Protein AF-A0A7W6JT29-F1 (afdb_monomer_lite)

Sequence (131 aa):
MTLADYLASLPRRTAQAEVLRQSEALGAAPRHARDTGDGGKVIEYYGFDALATKVFLEKGVVSGIRYSSGFPDAVRGVRIGMHGREVVAVLGRAQRPWPMPHPNIILLYDKPEFLRIDVDRDSERVIDIYR

Secondary structure (DSSP, 8-state):
--HHHHHHHS-TTTHHHHHHHHHHHHT----EEEE-SSSEEEEEEE-SSSEEEEEEEETTEEEEEEE-TT--S-BTTB-TT-BHHHHHHHH-S-SB--SS--SSEEEEE-SSS-EEEEE-TTT-BEEEEE-

Structure (mmCIF, N/CA/C/O backbone):
data_AF-A0A7W6JT29-F1
#
_entry.id   AF-A0A7W6JT29-F1
#
loop_
_atom_site.group_PDB
_atom_site.id
_atom_site.type_symbol
_atom_site.label_atom_id
_atom_site.label_alt_id
_atom_site.label_comp_id
_atom_site.label_asym_id
_atom_site.label_entity_id
_atom_site.label_seq_id
_atom_site.pdbx_PDB_ins_code
_atom_site.Cartn_x
_atom_site.Cartn_y
_atom_site.Cartn_z
_atom_site.occupancy
_atom_site.B_iso_or_equiv
_atom_site.auth_seq_id
_atom_site.auth_comp_id
_atom_site.auth_asym_id
_atom_site.auth_atom_id
_atom_site.pdbx_PDB_model_num
ATOM 1 N N . MET A 1 1 ? -4.259 4.167 28.690 1.00 61.06 1 MET A N 1
ATOM 2 C CA . MET A 1 1 ? -5.217 3.559 27.745 1.00 61.06 1 MET A CA 1
ATOM 3 C C . MET A 1 1 ? -4.498 2.426 27.041 1.00 61.06 1 MET A C 1
ATOM 5 O O . MET A 1 1 ? -3.432 2.677 26.490 1.00 61.06 1 MET A O 1
ATOM 9 N N . THR A 1 2 ? -4.999 1.197 27.139 1.00 67.12 2 THR A N 1
ATOM 10 C CA . THR A 1 2 ? -4.402 0.045 26.447 1.00 67.12 2 THR A CA 1
ATOM 11 C C . THR A 1 2 ? -4.789 0.044 24.964 1.00 67.12 2 THR A C 1
ATOM 13 O O . THR A 1 2 ? -5.704 0.759 24.551 1.00 67.12 2 THR A O 1
ATOM 16 N N . LEU A 1 3 ? -4.110 -0.765 24.146 1.00 64.69 3 LEU A N 1
ATOM 17 C CA . LEU A 1 3 ? -4.493 -0.971 22.746 1.00 64.69 3 LEU A CA 1
ATOM 18 C C . LEU A 1 3 ? -5.932 -1.499 22.627 1.00 64.69 3 LEU A C 1
ATOM 20 O O . LEU A 1 3 ? -6.678 -1.040 21.769 1.00 64.69 3 LEU A O 1
ATOM 24 N N . ALA A 1 4 ? -6.338 -2.409 23.516 1.00 66.38 4 ALA A N 1
ATOM 25 C CA . ALA A 1 4 ? -7.698 -2.940 23.550 1.00 66.38 4 ALA A CA 1
ATOM 26 C C . ALA A 1 4 ? -8.732 -1.845 23.862 1.00 66.38 4 ALA A C 1
ATOM 28 O O . ALA A 1 4 ? -9.728 -1.729 23.147 1.00 66.38 4 ALA A O 1
ATOM 29 N N . ASP A 1 5 ? -8.458 -0.993 24.857 1.00 68.44 5 ASP A N 1
ATOM 30 C CA . ASP A 1 5 ? -9.331 0.141 25.200 1.00 68.44 5 ASP A CA 1
ATOM 31 C C . ASP A 1 5 ? -9.460 1.119 24.026 1.00 68.44 5 ASP A C 1
ATOM 33 O O . ASP A 1 5 ? -10.545 1.618 23.725 1.00 68.44 5 ASP A O 1
ATOM 37 N N . TYR A 1 6 ? -8.350 1.373 23.328 1.00 68.94 6 TYR A N 1
ATOM 38 C CA . TYR A 1 6 ? -8.342 2.248 22.164 1.00 68.94 6 TYR A CA 1
ATOM 39 C C . TYR A 1 6 ? -9.167 1.673 21.013 1.00 68.94 6 TYR A C 1
ATOM 41 O O . TYR A 1 6 ? -10.039 2.361 20.482 1.00 68.94 6 TYR A O 1
ATOM 49 N N . LEU A 1 7 ? -8.943 0.408 20.653 1.00 69.00 7 LEU A N 1
ATOM 50 C CA . LEU A 1 7 ? -9.724 -0.257 19.613 1.00 69.00 7 LEU A CA 1
ATOM 51 C C . LEU A 1 7 ? -11.213 -0.247 19.953 1.00 69.00 7 LEU A C 1
ATOM 53 O O . LEU A 1 7 ? -12.022 0.063 19.083 1.00 69.00 7 LEU A O 1
ATOM 57 N N . ALA A 1 8 ? -11.578 -0.490 21.214 1.00 71.44 8 ALA A N 1
ATOM 58 C CA . ALA A 1 8 ? -12.961 -0.439 21.683 1.00 71.44 8 ALA A CA 1
ATOM 59 C C . ALA A 1 8 ? -13.595 0.962 21.559 1.00 71.44 8 ALA A C 1
ATOM 61 O O . ALA A 1 8 ? -14.807 1.058 21.362 1.00 71.44 8 ALA A O 1
ATOM 62 N N . SER A 1 9 ? -12.786 2.027 21.624 1.00 71.19 9 SER A N 1
ATOM 63 C CA . SER A 1 9 ? -13.224 3.421 21.448 1.00 71.19 9 SER A CA 1
ATOM 64 C C . SER A 1 9 ? -13.396 3.856 19.988 1.00 71.19 9 SER A C 1
ATOM 66 O O . SER A 1 9 ? -14.023 4.885 19.727 1.00 71.19 9 SER A O 1
ATOM 68 N N . LEU A 1 10 ? -12.855 3.098 19.025 1.00 69.88 10 LEU A N 1
ATOM 69 C CA . LEU A 1 10 ? -12.983 3.433 17.610 1.00 69.88 10 LEU A CA 1
ATOM 70 C C . LEU A 1 10 ? -14.442 3.297 17.138 1.00 69.88 10 LEU A C 1
ATOM 72 O O . LEU A 1 10 ? -15.146 2.372 17.555 1.00 69.88 10 LEU A O 1
ATOM 76 N N . PRO A 1 11 ? -14.907 4.157 16.212 1.00 69.19 11 PRO A N 1
ATOM 77 C CA . PRO A 1 11 ? -16.222 4.010 15.602 1.00 69.19 11 PRO A CA 1
ATOM 78 C C . PRO A 1 11 ? -16.398 2.611 14.990 1.00 69.19 11 PRO A C 1
ATOM 80 O O . PRO A 1 11 ? -15.668 2.210 14.079 1.00 69.19 11 PRO A O 1
ATOM 83 N N . ARG A 1 12 ? -17.407 1.871 15.473 1.00 60.19 12 ARG A N 1
ATOM 84 C CA . ARG A 1 12 ? -17.640 0.454 15.128 1.00 60.19 12 ARG A CA 1
ATOM 85 C C . ARG A 1 12 ? -17.822 0.180 13.630 1.00 60.19 12 ARG A C 1
ATOM 87 O O . ARG A 1 12 ? -17.588 -0.937 13.188 1.00 60.19 12 ARG A O 1
ATOM 94 N N . ARG A 1 13 ? -18.275 1.165 12.844 1.00 58.09 13 ARG A N 1
ATOM 95 C CA . ARG A 1 13 ? -18.735 0.936 11.460 1.00 58.09 13 ARG A CA 1
ATOM 96 C C . ARG A 1 13 ? -17.635 0.905 10.395 1.00 58.09 13 ARG A C 1
ATOM 98 O O . ARG A 1 13 ? -17.899 0.380 9.322 1.00 58.09 13 ARG A O 1
ATOM 105 N N . THR A 1 14 ? -16.433 1.414 10.662 1.00 66.31 14 THR A N 1
ATOM 106 C CA . THR A 1 14 ? -15.372 1.490 9.633 1.00 66.31 14 THR A CA 1
ATOM 107 C C . THR A 1 14 ? -13.996 1.158 10.188 1.00 66.31 14 THR A C 1
ATOM 109 O O . THR A 1 14 ? -13.364 0.220 9.712 1.00 66.31 14 THR A O 1
ATOM 112 N N . ALA A 1 15 ? -13.545 1.856 11.232 1.00 66.56 15 ALA A N 1
ATOM 113 C CA . ALA A 1 15 ? -12.193 1.659 11.753 1.00 66.56 15 ALA A CA 1
ATOM 114 C C . ALA A 1 15 ? -12.009 0.310 12.464 1.00 66.56 15 ALA A C 1
ATOM 116 O O . ALA A 1 15 ? -11.032 -0.384 12.199 1.00 66.56 15 ALA A O 1
ATOM 117 N N . GLN A 1 16 ? -12.966 -0.113 13.300 1.00 67.56 16 GLN A N 1
ATOM 118 C CA . GLN A 1 16 ? -12.892 -1.437 13.937 1.00 67.56 16 GLN A CA 1
ATOM 119 C C . GLN A 1 16 ? -12.977 -2.584 12.926 1.00 67.56 16 GLN A C 1
ATOM 121 O O . GLN A 1 16 ? -12.210 -3.534 13.027 1.00 67.56 16 GLN A O 1
ATOM 126 N N . ALA A 1 17 ? -13.885 -2.497 11.949 1.00 73.25 17 ALA A N 1
ATOM 127 C CA . ALA A 1 17 ? -14.059 -3.543 10.942 1.00 73.25 17 ALA A CA 1
ATOM 128 C C . ALA A 1 17 ? -12.793 -3.739 10.092 1.00 73.25 17 ALA A C 1
ATOM 130 O O . ALA A 1 17 ? -12.423 -4.871 9.792 1.00 73.25 17 ALA A O 1
ATOM 131 N N . GLU A 1 18 ? -12.103 -2.651 9.740 1.00 75.25 18 GLU A N 1
ATOM 132 C CA . GLU A 1 18 ? -10.847 -2.735 8.996 1.00 75.25 18 GLU A CA 1
ATOM 133 C C . GLU A 1 18 ? -9.728 -3.343 9.844 1.00 75.25 18 GLU A C 1
ATOM 135 O O . GLU A 1 18 ? -9.044 -4.253 9.390 1.00 75.25 18 GLU A O 1
ATOM 140 N N . VAL A 1 19 ? -9.580 -2.894 11.094 1.00 70.56 19 VAL A N 1
ATOM 141 C CA . VAL A 1 19 ? -8.601 -3.441 12.047 1.00 70.56 19 VAL A CA 1
ATOM 142 C C . VAL A 1 19 ? -8.796 -4.948 12.228 1.00 70.56 19 VAL A C 1
ATOM 144 O O . VAL A 1 19 ? -7.831 -5.707 12.151 1.00 70.56 19 VAL A O 1
ATOM 147 N N . LEU A 1 20 ? -10.040 -5.392 12.422 1.00 72.50 20 LEU A N 1
ATOM 148 C CA . LEU A 1 20 ? -10.365 -6.812 12.555 1.00 72.50 20 LEU A CA 1
ATOM 149 C C . LEU A 1 20 ? -10.009 -7.590 11.288 1.00 72.50 20 LEU A C 1
ATOM 151 O O . LEU A 1 20 ? -9.327 -8.605 11.381 1.00 72.50 20 LEU A O 1
ATOM 155 N N . ARG A 1 21 ? -10.369 -7.075 10.106 1.00 76.69 21 ARG A N 1
ATOM 156 C CA . ARG A 1 21 ? -10.030 -7.720 8.831 1.00 76.69 21 ARG A CA 1
ATOM 157 C C . ARG A 1 21 ? -8.519 -7.871 8.641 1.00 76.69 21 ARG A C 1
ATOM 159 O O . ARG A 1 21 ? -8.071 -8.912 8.175 1.00 76.69 21 ARG A O 1
ATOM 166 N N . GLN A 1 22 ? -7.730 -6.856 9.001 1.00 77.00 22 GLN A N 1
ATOM 167 C CA . GLN A 1 22 ? -6.267 -6.948 8.921 1.00 77.00 22 GLN A CA 1
ATOM 168 C C . GLN A 1 22 ? -5.709 -7.963 9.925 1.00 77.00 22 GLN A C 1
ATOM 170 O O . GLN A 1 22 ? -4.778 -8.700 9.607 1.00 77.00 22 GLN A O 1
ATOM 175 N N . SER A 1 23 ? -6.306 -8.042 11.117 1.00 70.56 23 SER A N 1
ATOM 176 C CA . SER A 1 23 ? -5.937 -9.040 12.119 1.00 70.56 23 SER A CA 1
ATOM 177 C C . SER A 1 23 ? -6.215 -10.470 11.646 1.00 70.56 23 SER A C 1
ATOM 179 O O . SER A 1 23 ? -5.362 -11.341 11.809 1.00 70.56 23 SER A O 1
ATOM 181 N N . GLU A 1 24 ? -7.368 -10.696 11.011 1.00 75.62 24 GLU A N 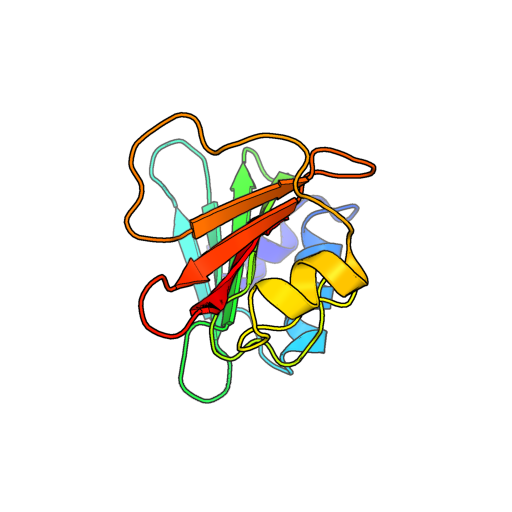1
ATOM 182 C CA . GLU A 1 24 ? -7.752 -11.978 10.412 1.00 75.62 24 GLU A CA 1
ATOM 183 C C . GLU A 1 24 ? -6.833 -12.361 9.247 1.00 75.62 24 GLU A C 1
ATOM 185 O O . GLU A 1 24 ? -6.302 -13.470 9.238 1.00 75.62 24 GLU A O 1
ATOM 190 N N . ALA A 1 25 ? -6.583 -11.439 8.309 1.00 70.06 25 ALA A N 1
ATOM 191 C CA . ALA A 1 25 ? -5.730 -11.680 7.139 1.00 70.06 25 ALA A CA 1
ATOM 192 C C . ALA A 1 25 ? -4.290 -12.062 7.520 1.00 70.06 25 ALA A C 1
ATOM 194 O O . ALA A 1 25 ? -3.640 -12.853 6.841 1.00 70.06 25 ALA A O 1
ATOM 195 N N . LEU A 1 26 ? -3.786 -11.507 8.623 1.00 72.00 26 LEU A N 1
ATOM 196 C CA . LEU A 1 26 ? -2.429 -11.763 9.101 1.00 72.00 26 LEU A CA 1
ATOM 197 C C . LEU A 1 26 ? -2.346 -12.876 10.151 1.00 72.00 26 LEU A C 1
ATOM 199 O O . LEU A 1 26 ? -1.239 -13.252 10.533 1.00 72.00 26 LEU A O 1
ATOM 203 N N . GLY A 1 27 ? -3.480 -13.371 10.661 1.00 68.62 27 GLY A N 1
ATOM 204 C CA . GLY A 1 27 ? -3.510 -14.261 11.825 1.00 68.62 27 GLY A CA 1
ATOM 205 C C . GLY A 1 27 ? -2.820 -13.656 13.057 1.00 68.62 27 GLY A C 1
ATOM 206 O O . GLY A 1 27 ? -2.293 -14.386 13.897 1.00 68.62 27 GLY A O 1
ATOM 207 N N . ALA A 1 28 ? -2.771 -12.324 13.148 1.00 65.56 28 ALA A N 1
ATOM 208 C CA . ALA A 1 28 ? -1.963 -11.593 14.116 1.00 65.56 28 ALA A CA 1
ATOM 209 C C . ALA A 1 28 ? -2.772 -10.472 14.771 1.00 65.56 28 ALA A C 1
ATOM 211 O O . ALA A 1 28 ? -3.450 -9.693 14.099 1.00 65.56 28 ALA A O 1
ATOM 212 N N . ALA A 1 29 ? -2.676 -10.352 16.095 1.00 66.75 29 ALA A N 1
ATOM 213 C CA . ALA A 1 29 ? -3.234 -9.210 16.810 1.00 66.75 29 ALA A CA 1
ATOM 214 C C . ALA A 1 29 ? -2.429 -7.931 16.496 1.00 66.75 29 ALA A C 1
ATOM 216 O O . ALA A 1 29 ? -1.205 -8.007 16.320 1.00 66.75 29 ALA A O 1
ATOM 217 N N . PRO A 1 30 ? -3.073 -6.748 16.464 1.00 68.75 30 PRO A N 1
ATOM 218 C CA . PRO A 1 30 ? -2.350 -5.485 16.370 1.00 68.75 30 PRO A CA 1
ATOM 219 C C . PRO A 1 30 ? -1.360 -5.392 17.535 1.00 68.75 30 PRO A C 1
ATOM 221 O O . PRO A 1 30 ? -1.708 -5.690 18.678 1.00 68.75 30 PRO A O 1
ATOM 224 N N . ARG A 1 31 ? -0.106 -5.026 17.249 1.00 67.81 31 ARG A N 1
ATOM 225 C CA . ARG A 1 31 ? 0.950 -5.002 18.279 1.00 67.81 31 ARG A CA 1
ATOM 226 C C . ARG A 1 31 ? 1.148 -3.622 18.881 1.00 67.81 31 ARG A C 1
ATOM 228 O O . ARG A 1 31 ? 1.459 -3.515 20.061 1.00 67.81 31 ARG A O 1
ATOM 235 N N . HIS A 1 32 ? 0.960 -2.577 18.082 1.00 68.88 32 HIS A N 1
ATOM 236 C CA . HIS A 1 32 ? 1.205 -1.203 18.501 1.00 68.88 32 HIS A CA 1
ATOM 237 C C . HIS A 1 32 ? 0.131 -0.268 17.948 1.00 68.88 32 HIS A C 1
ATOM 239 O O . HIS A 1 32 ? -0.218 -0.346 16.772 1.00 68.88 32 HIS A O 1
ATOM 245 N N . ALA A 1 33 ? -0.356 0.635 18.802 1.00 71.06 33 ALA A N 1
ATOM 246 C CA . ALA A 1 33 ? -1.011 1.870 18.390 1.00 71.06 33 ALA A CA 1
ATOM 247 C C . ALA A 1 33 ? -0.144 3.034 18.866 1.00 71.06 33 ALA A C 1
ATOM 249 O O . ALA A 1 33 ? 0.127 3.155 20.063 1.00 71.06 33 ALA A O 1
ATOM 250 N N . ARG A 1 34 ? 0.308 3.872 17.936 1.00 76.38 34 ARG A N 1
ATOM 251 C CA . ARG A 1 34 ? 1.145 5.036 18.236 1.00 76.38 34 ARG A CA 1
ATOM 252 C C . ARG A 1 34 ? 0.467 6.314 17.753 1.00 76.38 34 ARG A C 1
ATOM 254 O O . ARG A 1 34 ? -0.070 6.345 16.651 1.00 76.38 34 ARG A O 1
ATOM 261 N N . ASP A 1 35 ? 0.544 7.366 18.563 1.00 76.50 35 ASP A N 1
ATOM 262 C CA . ASP A 1 35 ? 0.193 8.731 18.165 1.00 76.50 35 ASP A CA 1
ATOM 263 C C . ASP A 1 35 ? 1.237 9.321 17.206 1.00 76.50 35 ASP A C 1
ATOM 265 O O . ASP A 1 35 ? 2.445 9.239 17.454 1.00 76.50 35 ASP A O 1
ATOM 269 N N . THR A 1 36 ? 0.775 9.946 16.122 1.00 71.12 36 THR A N 1
ATOM 270 C CA . THR A 1 36 ? 1.641 10.632 15.145 1.00 71.12 36 THR A CA 1
ATOM 271 C C . THR A 1 36 ? 1.984 12.066 15.553 1.00 71.12 36 THR A C 1
ATOM 273 O O . THR A 1 36 ? 2.856 12.677 14.945 1.00 71.12 36 THR A O 1
ATOM 276 N N . GLY A 1 37 ? 1.375 12.583 16.629 1.00 64.00 37 GLY A N 1
ATOM 277 C CA . GLY A 1 37 ? 1.653 13.911 17.197 1.00 64.00 37 GLY A CA 1
ATOM 278 C C . GLY A 1 37 ? 0.802 15.051 16.621 1.00 64.00 37 GLY A C 1
ATOM 279 O O . GLY A 1 37 ? 0.740 16.120 17.216 1.00 64.00 37 GLY A O 1
ATOM 280 N N . ASP A 1 38 ? 0.086 14.805 15.528 1.00 67.62 38 ASP A N 1
ATOM 281 C CA . ASP A 1 38 ? -0.829 15.726 14.831 1.00 67.62 38 ASP A CA 1
ATOM 282 C C . ASP A 1 38 ? -2.315 15.352 15.020 1.00 67.62 38 ASP A C 1
ATOM 284 O O . ASP A 1 38 ? -3.199 15.827 14.309 1.00 67.62 38 ASP A O 1
ATOM 288 N N . GLY A 1 39 ? -2.603 14.487 15.996 1.00 66.12 39 GLY A N 1
ATOM 289 C CA . GLY A 1 39 ? -3.939 13.934 16.228 1.00 66.12 39 GLY A CA 1
ATOM 290 C C . GLY A 1 39 ? -4.274 12.714 15.362 1.00 66.12 39 GLY A C 1
ATOM 291 O O . GLY A 1 39 ? -5.373 12.167 15.497 1.00 66.12 39 GLY A O 1
ATOM 292 N N . GLY A 1 40 ? -3.346 12.265 14.510 1.00 72.50 40 GLY A N 1
ATOM 293 C CA . GLY A 1 40 ? -3.402 10.959 13.867 1.00 72.50 40 GLY A CA 1
ATOM 294 C C . GLY A 1 40 ? -2.900 9.831 14.777 1.00 72.50 40 GLY A C 1
ATOM 295 O O . GLY A 1 40 ? -2.188 10.042 15.767 1.00 72.50 40 GLY A O 1
ATOM 296 N N . LYS A 1 41 ? -3.279 8.600 14.437 1.00 79.44 41 LYS A N 1
ATOM 297 C CA . LYS A 1 41 ? -2.736 7.381 15.038 1.00 79.44 41 LYS A CA 1
ATOM 298 C C . LYS A 1 41 ? -2.386 6.360 13.965 1.00 79.44 41 LYS A C 1
ATOM 300 O O . LYS A 1 41 ? -3.020 6.301 12.917 1.00 79.44 41 LYS A O 1
ATOM 305 N N . VAL A 1 42 ? -1.403 5.516 14.253 1.00 81.06 42 VAL A N 1
ATOM 306 C CA . VAL A 1 42 ? -1.025 4.381 13.404 1.00 81.06 42 VAL A CA 1
ATOM 307 C C . VAL A 1 42 ? -1.194 3.099 14.193 1.00 81.06 42 VAL A C 1
ATOM 309 O O . VAL A 1 42 ? -0.696 3.000 15.314 1.00 81.06 42 VAL A O 1
ATOM 312 N N . ILE A 1 43 ? -1.873 2.123 13.595 1.00 80.56 43 ILE A N 1
ATOM 313 C CA . ILE A 1 43 ? -1.936 0.748 14.088 1.00 80.56 43 ILE A CA 1
ATOM 314 C C . ILE A 1 43 ? -1.026 -0.113 13.218 1.00 80.56 43 ILE A C 1
ATOM 316 O O . ILE A 1 43 ? -1.174 -0.142 11.997 1.00 80.56 43 ILE A O 1
ATOM 320 N N . GLU A 1 44 ? -0.092 -0.817 13.848 1.00 80.12 44 GLU A N 1
ATOM 321 C CA . GLU A 1 44 ? 0.894 -1.654 13.168 1.00 80.12 44 GLU A CA 1
ATOM 322 C C . GLU A 1 44 ? 0.611 -3.143 13.393 1.00 80.12 44 GLU A C 1
ATOM 324 O O . GLU A 1 44 ? 0.442 -3.609 14.529 1.00 80.12 44 GLU A O 1
ATOM 329 N N . TYR A 1 45 ? 0.619 -3.891 12.292 1.00 75.06 45 TYR A N 1
ATOM 330 C CA . TYR A 1 45 ? 0.530 -5.343 12.258 1.00 75.06 45 TYR A CA 1
ATOM 331 C C . TYR A 1 45 ? 1.815 -5.918 11.688 1.00 75.06 45 TYR A C 1
ATOM 333 O O . TYR A 1 45 ? 2.329 -5.475 10.657 1.00 75.06 45 TYR A O 1
ATOM 341 N N . TYR A 1 46 ? 2.308 -6.945 12.357 1.00 65.62 46 TYR A N 1
ATOM 342 C CA . TYR A 1 46 ? 3.508 -7.660 11.968 1.00 65.62 46 TYR A CA 1
ATOM 343 C C . TYR A 1 46 ? 3.105 -9.045 11.470 1.00 65.62 46 TYR A C 1
ATOM 345 O O . TYR A 1 46 ? 2.272 -9.697 12.100 1.00 65.62 46 TYR A O 1
ATOM 353 N N . GLY A 1 47 ? 3.682 -9.461 10.343 1.00 64.69 47 GLY A N 1
ATOM 354 C CA . GLY A 1 47 ? 3.664 -10.852 9.897 1.00 64.69 47 GLY A CA 1
ATOM 355 C C . GLY A 1 47 ? 4.701 -11.676 10.666 1.00 64.69 47 GLY A C 1
ATOM 356 O O . GLY A 1 47 ? 5.072 -11.320 11.786 1.00 64.69 47 GLY A O 1
ATOM 357 N N . PHE A 1 48 ? 5.191 -12.758 10.053 1.00 57.69 48 PHE A N 1
ATOM 358 C CA . PHE A 1 48 ? 6.129 -13.686 10.702 1.00 57.69 48 PHE A CA 1
ATOM 359 C C . PHE A 1 48 ? 7.411 -12.977 11.188 1.00 57.69 48 PHE A C 1
ATOM 361 O O . PHE A 1 48 ? 7.739 -13.080 12.365 1.00 57.69 48 PHE A O 1
ATOM 368 N N . ASP A 1 49 ? 8.040 -12.155 10.332 1.00 65.00 49 ASP A N 1
ATOM 369 C CA . ASP A 1 49 ? 9.352 -11.542 10.626 1.00 65.00 49 ASP A CA 1
ATOM 370 C C . ASP A 1 49 ? 9.437 -10.024 10.363 1.00 65.00 49 ASP A C 1
ATOM 372 O O . ASP A 1 49 ? 10.472 -9.402 10.602 1.00 65.00 49 ASP A O 1
ATOM 376 N N . ALA A 1 50 ? 8.371 -9.392 9.860 1.00 72.31 50 ALA A N 1
ATOM 377 C CA . ALA A 1 50 ? 8.397 -7.987 9.448 1.00 72.31 50 ALA A CA 1
ATOM 378 C C . ALA A 1 50 ? 7.045 -7.286 9.623 1.00 72.31 50 ALA A C 1
ATOM 380 O O . ALA A 1 50 ? 5.998 -7.915 9.777 1.00 72.31 50 ALA A O 1
ATOM 381 N N . LEU A 1 51 ? 7.076 -5.953 9.597 1.00 74.06 51 LEU A N 1
ATOM 382 C CA . LEU A 1 51 ? 5.880 -5.121 9.544 1.00 74.06 51 LEU A CA 1
ATOM 383 C C . LEU A 1 51 ? 5.145 -5.376 8.220 1.00 74.06 51 LEU A C 1
ATOM 385 O O . LEU A 1 51 ? 5.619 -4.966 7.163 1.00 74.06 51 LEU A O 1
ATOM 389 N N . ALA A 1 52 ? 3.976 -6.005 8.302 1.00 81.38 52 ALA A N 1
ATOM 390 C CA . ALA A 1 52 ? 3.188 -6.410 7.145 1.00 81.38 52 ALA A CA 1
ATOM 391 C C . ALA A 1 52 ? 2.118 -5.375 6.782 1.00 81.38 52 ALA A C 1
ATOM 393 O O . ALA A 1 52 ? 1.792 -5.195 5.608 1.00 81.38 52 ALA A O 1
ATOM 394 N N . THR A 1 53 ? 1.538 -4.689 7.772 1.00 85.75 53 THR A N 1
ATOM 395 C CA . THR A 1 53 ? 0.454 -3.730 7.526 1.00 85.75 53 THR A CA 1
ATOM 396 C C . THR A 1 53 ? 0.482 -2.567 8.510 1.00 85.75 53 THR A C 1
ATOM 398 O O . THR A 1 53 ? 0.702 -2.747 9.708 1.00 85.75 53 THR A O 1
ATOM 401 N N . LYS A 1 54 ? 0.223 -1.358 8.007 1.00 88.81 54 LYS A N 1
ATOM 402 C CA . LYS A 1 54 ? -0.013 -0.146 8.800 1.00 88.81 54 LYS A CA 1
ATOM 403 C C . LYS A 1 54 ? -1.37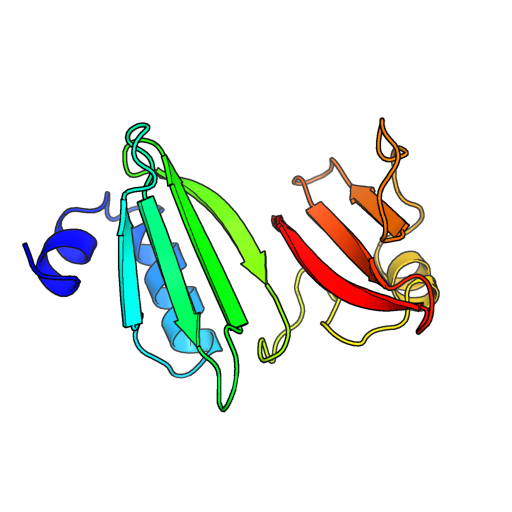2 0.426 8.460 1.00 88.81 54 LYS A C 1
ATOM 405 O O . LYS A 1 54 ? -1.628 0.709 7.297 1.00 88.81 54 LYS A O 1
ATOM 410 N N . VAL A 1 55 ? -2.206 0.642 9.466 1.00 86.00 55 VAL A N 1
ATOM 411 C CA . VAL A 1 55 ? -3.486 1.338 9.325 1.00 86.00 55 VAL A CA 1
ATOM 412 C C . VAL A 1 55 ? -3.327 2.736 9.904 1.00 86.00 55 VAL A C 1
ATOM 414 O O . VA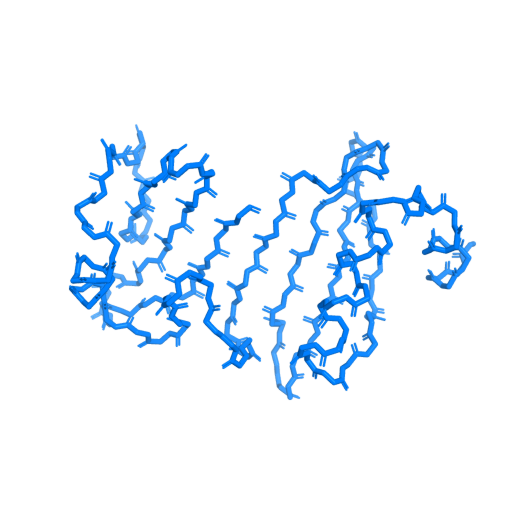L A 1 55 ? -3.001 2.888 11.081 1.00 86.00 55 VAL A O 1
ATOM 417 N N . PHE A 1 56 ? -3.543 3.746 9.071 1.00 85.94 56 PHE A N 1
ATOM 418 C CA . PHE A 1 56 ? -3.514 5.152 9.447 1.00 85.94 56 PHE A CA 1
ATOM 419 C C . PHE A 1 56 ? -4.923 5.592 9.832 1.00 85.94 56 PHE A C 1
ATOM 421 O O . PHE A 1 56 ? -5.894 5.326 9.120 1.00 85.94 56 PHE A O 1
ATOM 428 N N . LEU A 1 57 ? -5.031 6.234 10.989 1.00 83.38 57 LEU A N 1
ATOM 429 C CA . LEU A 1 57 ? -6.272 6.741 11.545 1.00 83.38 57 LEU A CA 1
ATOM 430 C C . LEU A 1 57 ? -6.156 8.247 11.743 1.00 83.38 57 LEU A C 1
ATOM 432 O O . LEU A 1 57 ? -5.291 8.713 12.479 1.00 83.38 57 LEU A O 1
ATOM 436 N N . GLU A 1 58 ? -7.088 8.998 11.179 1.00 82.81 58 GLU A N 1
ATOM 437 C CA . GLU A 1 58 ? -7.231 10.432 11.404 1.00 82.81 58 GLU A CA 1
ATOM 438 C C . GLU A 1 58 ? -8.583 10.694 12.049 1.00 82.81 58 GLU A C 1
ATOM 440 O O . GLU A 1 58 ? -9.626 10.295 11.530 1.00 82.81 58 GLU A O 1
ATOM 445 N N . LYS A 1 59 ? -8.575 11.334 13.225 1.00 79.44 59 LYS A N 1
ATOM 446 C CA . LYS A 1 59 ? -9.802 11.638 13.988 1.00 79.44 59 LYS A CA 1
ATOM 447 C C . LYS A 1 59 ? -10.703 10.403 14.201 1.00 79.44 59 LYS A C 1
ATOM 449 O O . LYS A 1 59 ? -11.925 10.512 14.241 1.00 79.44 59 LYS A O 1
ATOM 454 N N . GLY A 1 60 ? -10.094 9.220 14.334 1.00 72.75 60 GLY A N 1
ATOM 455 C CA . GLY A 1 60 ? -10.790 7.944 14.547 1.00 72.75 60 GLY A CA 1
ATOM 456 C C . GLY A 1 60 ? -11.340 7.270 13.283 1.00 72.75 60 GLY A C 1
ATOM 457 O O . GLY A 1 60 ? -12.030 6.260 13.401 1.00 72.75 60 GLY A O 1
ATOM 458 N N . VAL A 1 61 ? -11.039 7.786 12.089 1.00 79.62 61 VAL A N 1
ATOM 459 C CA . VAL A 1 61 ? -11.434 7.206 10.795 1.00 79.62 61 VAL A CA 1
ATOM 460 C C . VAL A 1 61 ? -10.196 6.691 10.068 1.00 79.62 61 VAL A C 1
ATOM 462 O O . VAL A 1 61 ? -9.142 7.310 10.154 1.00 79.62 61 VAL A O 1
ATOM 465 N N . VAL A 1 62 ? -10.309 5.566 9.356 1.00 83.56 62 VAL A N 1
ATOM 466 C CA . VAL A 1 62 ? -9.212 5.048 8.520 1.00 83.56 62 VAL A CA 1
ATOM 467 C C . VAL A 1 62 ? -8.973 6.022 7.375 1.00 83.56 62 VAL A C 1
ATOM 469 O O . VAL A 1 62 ? -9.850 6.192 6.531 1.00 83.56 62 VAL A O 1
ATOM 472 N N . SER A 1 63 ? -7.807 6.663 7.372 1.00 85.31 63 SER A N 1
ATOM 473 C CA . SER A 1 63 ? -7.380 7.567 6.300 1.00 85.31 63 SER A CA 1
ATOM 474 C C . SER A 1 63 ? -6.522 6.864 5.252 1.00 85.31 63 SER A C 1
ATOM 476 O O . SER A 1 63 ? -6.428 7.341 4.126 1.00 85.31 63 SER A O 1
ATOM 478 N N . GLY A 1 64 ? -5.942 5.711 5.592 1.00 86.38 64 GLY A N 1
ATOM 479 C CA . GLY A 1 64 ? -5.251 4.864 4.632 1.00 86.38 64 GLY A CA 1
ATOM 480 C C . GLY A 1 64 ? -4.677 3.600 5.253 1.00 86.38 64 GLY A C 1
ATOM 481 O O . GLY A 1 64 ? -4.623 3.435 6.475 1.00 86.38 64 GLY A O 1
ATOM 482 N N . ILE A 1 65 ? -4.224 2.698 4.395 1.00 90.25 65 ILE A N 1
ATOM 483 C CA . ILE A 1 65 ? -3.583 1.442 4.767 1.00 90.25 65 ILE A CA 1
ATOM 484 C C . ILE A 1 65 ? -2.353 1.254 3.893 1.00 90.25 65 ILE A C 1
ATOM 486 O O . ILE A 1 65 ? -2.431 1.390 2.677 1.00 90.25 65 ILE A O 1
ATOM 490 N N . ARG A 1 66 ? -1.224 0.909 4.509 1.00 93.25 66 ARG A N 1
ATOM 491 C CA . ARG A 1 66 ? -0.019 0.453 3.815 1.00 93.25 66 ARG A CA 1
ATOM 492 C C . ARG A 1 66 ? 0.151 -1.041 4.036 1.00 93.25 66 ARG A C 1
ATOM 494 O O . ARG A 1 66 ? 0.170 -1.485 5.181 1.00 93.25 66 ARG A O 1
ATOM 501 N N . TYR A 1 67 ? 0.341 -1.774 2.954 1.00 92.38 67 TYR A N 1
ATOM 502 C CA . TYR A 1 67 ? 0.712 -3.182 2.929 1.00 92.38 67 TYR A CA 1
ATOM 503 C C . TYR A 1 67 ? 2.170 -3.295 2.489 1.00 92.38 67 TYR A C 1
ATOM 505 O O . TYR A 1 67 ? 2.570 -2.616 1.543 1.00 92.38 67 TYR A O 1
ATOM 513 N N . SER A 1 68 ? 2.947 -4.135 3.166 1.00 92.25 68 SER A N 1
ATOM 514 C CA . SER A 1 68 ? 4.401 -4.251 3.004 1.00 92.25 68 SER A CA 1
ATOM 515 C C . SER A 1 68 ? 4.847 -5.717 3.051 1.00 92.25 68 SER A C 1
ATOM 517 O O . SER A 1 68 ? 4.025 -6.628 3.175 1.00 92.25 68 SER A O 1
ATOM 519 N N . SER A 1 69 ? 6.161 -5.955 2.959 1.00 85.62 69 SER A N 1
ATOM 520 C CA . SER A 1 69 ? 6.763 -7.289 3.109 1.00 85.62 69 SER A CA 1
ATOM 521 C C . SER A 1 69 ? 6.215 -8.034 4.335 1.00 85.62 69 SER A C 1
ATOM 523 O O . SER A 1 69 ? 6.270 -7.532 5.456 1.00 85.62 69 SER A O 1
ATOM 525 N N . GLY A 1 70 ? 5.666 -9.229 4.106 1.00 81.94 70 GLY A N 1
ATOM 526 C CA . GLY A 1 70 ? 4.987 -10.041 5.120 1.00 81.94 70 GLY A CA 1
ATOM 527 C C . GLY A 1 70 ? 3.457 -10.030 5.035 1.00 81.94 70 GLY A C 1
ATOM 528 O O . GLY A 1 70 ? 2.831 -10.846 5.705 1.00 81.94 70 GLY A O 1
ATOM 529 N N . PHE A 1 71 ? 2.846 -9.167 4.214 1.00 85.94 71 PH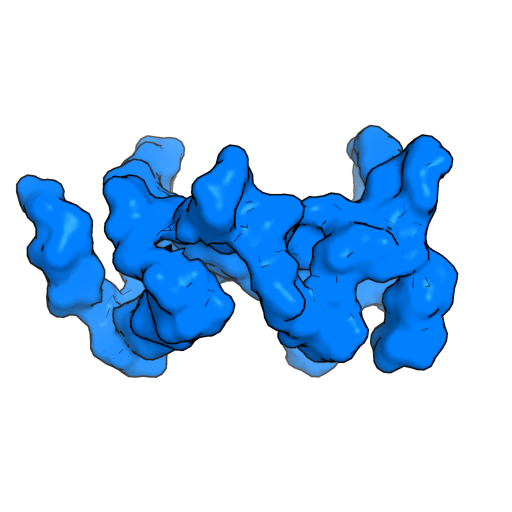E A N 1
ATOM 530 C CA . PHE A 1 71 ? 1.418 -9.263 3.899 1.00 85.94 71 PHE A CA 1
ATOM 531 C C . PHE A 1 71 ? 1.176 -10.405 2.890 1.00 85.94 71 PHE A C 1
ATOM 533 O O . PHE A 1 71 ? 1.737 -10.357 1.792 1.00 85.94 71 PHE A O 1
ATOM 540 N N . PRO A 1 72 ? 0.386 -11.440 3.238 1.00 82.31 72 PRO A N 1
ATOM 541 C CA . PRO A 1 72 ? 0.281 -12.663 2.438 1.00 82.31 72 PRO A CA 1
ATOM 542 C C . PRO A 1 72 ? -0.682 -12.535 1.251 1.00 82.31 72 PRO A C 1
ATOM 544 O O . PRO A 1 72 ? -0.585 -13.293 0.283 1.00 82.31 72 PRO A O 1
ATOM 547 N N . ASP A 1 73 ? -1.607 -11.580 1.320 1.00 87.00 73 ASP A N 1
ATOM 548 C CA . ASP A 1 73 ? -2.724 -11.474 0.393 1.00 87.00 73 ASP A CA 1
ATOM 549 C C . ASP A 1 73 ? -2.477 -10.488 -0.752 1.00 87.00 73 ASP A C 1
ATOM 551 O O . ASP A 1 73 ? -1.479 -9.767 -0.829 1.00 87.00 73 ASP A O 1
ATOM 555 N N . ALA A 1 74 ? -3.420 -10.480 -1.694 1.00 91.12 74 ALA A N 1
ATOM 556 C CA . ALA A 1 74 ? -3.438 -9.539 -2.800 1.00 91.12 74 ALA A CA 1
ATOM 557 C C . ALA A 1 74 ? -4.384 -8.365 -2.517 1.00 91.12 74 ALA A C 1
ATO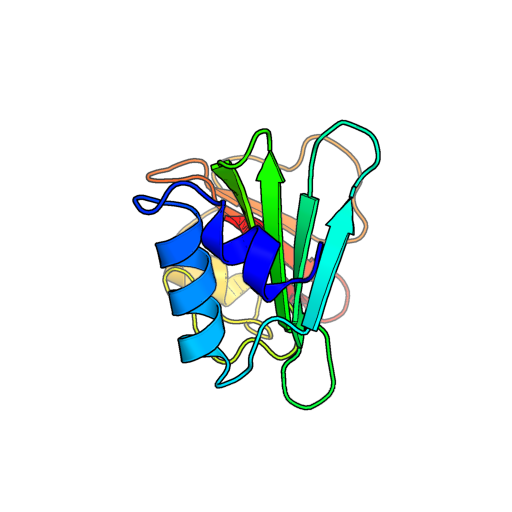M 559 O O . ALA A 1 74 ? -5.530 -8.555 -2.112 1.00 91.12 74 ALA A O 1
ATOM 560 N N . VAL A 1 75 ? -3.954 -7.152 -2.853 1.00 91.62 75 VAL A N 1
ATOM 561 C CA . VAL A 1 75 ? -4.797 -5.954 -2.874 1.00 91.62 75 VAL A CA 1
ATOM 562 C C . VAL A 1 75 ? -5.211 -5.701 -4.317 1.00 91.62 75 VAL A C 1
ATOM 564 O O . VAL A 1 75 ? -4.382 -5.375 -5.164 1.00 91.62 75 VAL A O 1
ATOM 567 N N . ARG A 1 76 ? -6.500 -5.898 -4.625 1.00 91.56 76 ARG A N 1
ATOM 568 C CA . ARG A 1 76 ? -7.041 -5.803 -5.998 1.00 91.56 76 ARG A CA 1
ATOM 569 C C . ARG A 1 76 ? -6.257 -6.652 -7.017 1.00 91.56 76 ARG A C 1
ATOM 571 O O . ARG A 1 76 ? -6.045 -6.238 -8.151 1.00 91.56 76 ARG A O 1
ATOM 578 N N . GLY A 1 77 ? -5.814 -7.838 -6.600 1.00 93.38 77 GLY A N 1
ATOM 579 C CA . GLY A 1 77 ? -5.042 -8.759 -7.440 1.00 93.38 77 GLY A CA 1
ATOM 580 C C . GLY A 1 77 ? -3.534 -8.490 -7.483 1.00 93.38 77 GLY A C 1
ATOM 581 O O . GLY A 1 77 ? -2.804 -9.321 -8.015 1.00 93.38 77 GLY A O 1
ATOM 582 N N . VAL A 1 78 ? -3.045 -7.399 -6.884 1.00 96.06 78 VAL A N 1
ATOM 583 C CA . VAL A 1 78 ? -1.608 -7.104 -6.778 1.00 96.06 78 VAL A CA 1
ATOM 584 C C . VAL A 1 78 ? -1.053 -7.619 -5.458 1.00 96.06 78 VAL A C 1
ATOM 586 O O . VAL A 1 78 ? -1.646 -7.396 -4.406 1.00 96.06 78 VAL A O 1
ATOM 589 N N . ARG A 1 79 ? 0.102 -8.284 -5.504 1.00 95.75 79 ARG A N 1
ATOM 590 C CA . ARG A 1 79 ? 0.796 -8.822 -4.326 1.00 95.75 79 ARG A CA 1
ATOM 591 C C . ARG A 1 79 ? 2.127 -8.121 -4.103 1.00 95.75 79 ARG A C 1
ATOM 593 O O . ARG A 1 79 ? 2.772 -7.694 -5.060 1.00 95.75 79 ARG A O 1
ATOM 600 N N . ILE A 1 80 ? 2.572 -8.086 -2.852 1.00 94.94 80 ILE A N 1
ATOM 601 C CA . ILE A 1 80 ? 3.957 -7.736 -2.530 1.00 94.94 80 ILE A CA 1
ATOM 602 C C . ILE A 1 80 ? 4.895 -8.755 -3.198 1.00 94.94 80 ILE A C 1
ATOM 604 O O . ILE A 1 80 ? 4.610 -9.951 -3.229 1.00 94.94 80 ILE A O 1
ATOM 608 N N . GLY A 1 81 ? 5.985 -8.276 -3.796 1.00 95.94 81 GLY A N 1
ATOM 609 C CA . GLY A 1 81 ? 6.945 -9.077 -4.559 1.00 95.94 81 GLY A CA 1
ATOM 610 C C . GLY A 1 81 ? 6.580 -9.320 -6.030 1.00 95.94 81 GLY A C 1
ATOM 611 O O . GLY A 1 81 ? 7.444 -9.782 -6.784 1.00 95.94 81 GLY A O 1
ATOM 612 N N . MET A 1 82 ? 5.354 -8.989 -6.459 1.00 96.75 82 MET A N 1
ATOM 613 C CA . MET A 1 82 ? 4.935 -9.029 -7.869 1.00 96.75 82 MET A CA 1
ATOM 614 C C . MET A 1 82 ? 5.785 -8.068 -8.707 1.00 96.75 82 MET A C 1
ATOM 616 O O . MET A 1 82 ? 6.187 -7.013 -8.224 1.00 96.75 82 MET A O 1
ATOM 620 N N . HIS A 1 83 ? 6.060 -8.395 -9.964 1.00 97.69 83 HIS A N 1
ATOM 621 C CA . HIS A 1 83 ? 6.824 -7.518 -10.841 1.00 97.69 83 HIS A CA 1
ATOM 622 C C . HIS A 1 83 ? 5.963 -6.340 -11.325 1.00 97.69 83 HIS A C 1
ATOM 624 O O . HIS A 1 83 ? 4.797 -6.515 -11.681 1.00 97.69 83 HIS A O 1
ATOM 630 N N . GLY A 1 84 ? 6.534 -5.136 -11.435 1.00 95.25 84 GLY A N 1
ATOM 631 C CA . GLY A 1 84 ? 5.801 -3.935 -11.865 1.00 95.25 84 GLY A CA 1
ATOM 632 C C . GLY A 1 84 ? 5.070 -4.073 -13.213 1.00 95.25 84 GLY A C 1
ATOM 633 O O . GLY A 1 84 ? 3.997 -3.504 -13.398 1.00 95.25 84 GLY A O 1
ATOM 634 N N . ARG A 1 85 ? 5.584 -4.887 -14.146 1.00 95.62 85 ARG A N 1
ATOM 635 C CA . ARG A 1 85 ? 4.907 -5.176 -15.425 1.00 95.62 85 ARG A CA 1
ATOM 636 C C . ARG A 1 85 ? 3.646 -6.029 -15.263 1.00 95.62 85 ARG A C 1
ATOM 638 O O . ARG A 1 85 ? 2.688 -5.849 -16.007 1.00 95.62 85 ARG A O 1
ATOM 645 N N . GLU A 1 86 ? 3.634 -6.936 -14.289 1.00 97.44 86 GLU A N 1
ATOM 646 C CA . GLU A 1 86 ? 2.471 -7.772 -13.980 1.00 97.44 86 GLU A CA 1
ATOM 647 C C . GLU A 1 86 ? 1.362 -6.923 -13.357 1.00 97.44 86 GLU A C 1
ATOM 649 O O . GLU A 1 86 ? 0.193 -7.113 -13.676 1.00 97.44 86 GLU A O 1
ATOM 654 N N . VAL A 1 87 ? 1.726 -5.906 -12.567 1.00 96.44 87 VAL A N 1
ATOM 655 C CA . VAL A 1 87 ? 0.770 -4.912 -12.059 1.00 96.44 87 VAL A CA 1
ATOM 656 C C . VAL A 1 87 ? 0.010 -4.250 -13.207 1.00 96.44 87 VAL A C 1
ATOM 658 O O . VAL A 1 87 ? -1.210 -4.129 -13.140 1.00 96.44 87 VAL A O 1
ATOM 661 N N . VAL A 1 88 ? 0.707 -3.867 -14.282 1.00 94.25 88 VAL A N 1
ATOM 662 C CA . VAL A 1 88 ? 0.074 -3.255 -15.461 1.00 94.25 88 VAL A CA 1
ATOM 663 C C . VAL A 1 88 ? -0.849 -4.237 -16.185 1.00 94.25 88 VAL A C 1
ATOM 665 O O . VAL A 1 88 ? -1.884 -3.828 -16.704 1.00 94.25 88 VAL A O 1
ATOM 668 N N . ALA A 1 89 ? -0.521 -5.530 -16.199 1.00 95.94 89 ALA A N 1
ATOM 669 C CA . ALA A 1 89 ? -1.403 -6.554 -16.756 1.00 95.94 89 ALA A CA 1
ATOM 670 C C . ALA A 1 89 ? -2.681 -6.749 -15.916 1.00 95.94 89 ALA A C 1
ATOM 672 O O . ALA A 1 89 ? -3.745 -6.997 -16.477 1.00 95.94 89 ALA A O 1
ATOM 673 N N . VAL A 1 90 ? -2.588 -6.609 -14.589 1.00 96.19 90 VAL A N 1
ATOM 674 C CA . VAL A 1 90 ? -3.716 -6.780 -13.655 1.00 96.19 90 VAL A CA 1
ATOM 675 C C . VAL A 1 90 ? -4.608 -5.538 -13.587 1.00 96.19 90 VAL A C 1
ATOM 677 O O . VAL A 1 90 ? -5.832 -5.650 -13.613 1.00 96.19 90 VAL A O 1
ATOM 680 N N . LEU A 1 91 ? -4.012 -4.350 -13.477 1.00 95.38 91 LEU A N 1
ATOM 681 C CA . LEU A 1 91 ? -4.728 -3.097 -13.204 1.00 95.38 91 LEU A CA 1
ATOM 682 C C . LEU A 1 91 ? -4.835 -2.164 -14.415 1.00 95.38 91 LEU A C 1
ATOM 684 O O . LEU A 1 91 ? -5.527 -1.148 -14.349 1.00 95.38 91 LEU A O 1
ATOM 688 N N . GLY A 1 92 ? -4.158 -2.484 -15.516 1.00 95.31 92 GLY A N 1
ATOM 689 C CA . GLY A 1 92 ? -3.951 -1.554 -16.616 1.00 95.31 92 GLY A CA 1
ATOM 690 C C . GLY A 1 92 ? -2.846 -0.541 -16.315 1.00 95.31 92 GLY A C 1
ATOM 691 O O . GLY A 1 92 ? -2.097 -0.642 -15.345 1.00 95.31 92 GLY A O 1
ATOM 692 N N . ARG A 1 93 ? -2.713 0.463 -17.183 1.00 95.12 93 ARG A N 1
ATOM 693 C CA . ARG A 1 93 ? -1.698 1.511 -17.017 1.00 95.12 93 ARG A CA 1
ATOM 694 C C . ARG A 1 93 ? -2.054 2.416 -15.837 1.00 95.12 93 ARG A C 1
ATOM 696 O O . ARG A 1 93 ? -3.219 2.771 -15.659 1.00 95.12 93 ARG A O 1
ATOM 703 N N . ALA A 1 94 ? -1.032 2.840 -15.092 1.00 95.12 94 ALA A N 1
ATOM 704 C CA . ALA A 1 94 ? -1.177 3.882 -14.082 1.00 95.12 94 ALA A CA 1
ATOM 705 C C . ALA A 1 94 ? -1.811 5.140 -14.695 1.00 95.12 94 ALA A C 1
ATOM 707 O O . ALA A 1 94 ? -1.522 5.508 -15.837 1.00 95.12 94 ALA A O 1
ATOM 708 N N . GLN A 1 95 ? -2.678 5.793 -13.927 1.00 95.94 95 GLN A N 1
ATOM 709 C CA . GLN A 1 95 ? -3.510 6.894 -14.410 1.00 95.94 95 GLN A CA 1
ATOM 710 C C . GLN A 1 95 ? -2.766 8.228 -14.428 1.00 95.94 95 GLN A C 1
ATOM 712 O O . GLN A 1 95 ? -3.077 9.090 -15.247 1.00 95.94 95 GLN A O 1
ATOM 717 N N . ARG A 1 96 ? -1.767 8.398 -13.556 1.00 92.25 96 ARG A N 1
ATOM 718 C CA . ARG A 1 96 ? -0.911 9.587 -13.541 1.00 92.25 96 ARG A CA 1
ATOM 719 C C . ARG A 1 96 ? 0.468 9.295 -12.947 1.00 92.25 96 ARG A C 1
ATOM 721 O O . ARG A 1 96 ? 0.606 8.351 -12.165 1.00 92.25 96 ARG A O 1
ATOM 728 N N . PRO A 1 97 ? 1.484 10.100 -13.296 1.00 86.88 97 PRO A N 1
ATOM 729 C CA . PRO A 1 97 ? 2.797 9.992 -12.683 1.00 86.88 97 PRO A CA 1
ATOM 730 C C . PRO A 1 97 ? 2.786 10.512 -11.243 1.00 86.88 97 PRO A C 1
ATOM 732 O O . PRO A 1 97 ? 1.950 11.330 -10.845 1.00 86.88 97 PRO A O 1
ATOM 735 N N . TRP A 1 98 ? 3.775 10.069 -10.475 1.00 92.44 98 TRP A N 1
ATOM 736 C CA . TRP A 1 98 ? 4.108 10.684 -9.198 1.00 92.44 98 TRP A CA 1
ATOM 737 C C . TRP A 1 98 ? 4.735 12.072 -9.432 1.00 92.44 98 TRP A C 1
ATOM 739 O O . TRP A 1 98 ? 5.584 12.207 -10.313 1.00 92.44 98 TRP A O 1
ATOM 749 N N . PRO A 1 99 ? 4.307 13.119 -8.700 1.00 89.56 99 PRO A N 1
ATOM 750 C CA . PRO A 1 99 ? 4.579 14.511 -9.076 1.00 89.56 99 PRO A CA 1
ATOM 751 C C . PRO A 1 99 ? 5.994 15.003 -8.739 1.00 89.56 99 PRO A C 1
ATOM 753 O O . PRO A 1 99 ? 6.336 16.136 -9.063 1.00 89.56 99 PRO A O 1
ATOM 756 N N . MET A 1 100 ? 6.810 14.195 -8.063 1.00 92.06 100 MET A N 1
ATOM 757 C CA . MET A 1 100 ? 8.131 14.592 -7.576 1.00 92.06 100 MET A CA 1
ATOM 758 C C . MET A 1 100 ? 9.129 13.432 -7.672 1.00 92.06 100 MET A C 1
ATOM 760 O O . MET A 1 100 ? 8.705 12.289 -7.814 1.00 92.06 100 MET A O 1
ATOM 764 N N . PRO A 1 101 ? 10.448 13.671 -7.596 1.00 92.19 101 PRO A N 1
ATOM 765 C CA . PRO A 1 101 ? 11.423 12.586 -7.553 1.00 92.19 101 PRO A CA 1
ATOM 766 C C . PRO A 1 101 ? 11.139 11.607 -6.407 1.00 92.19 101 PRO A C 1
ATOM 768 O O . PRO A 1 101 ? 10.804 12.013 -5.295 1.00 92.19 101 PRO A O 1
ATOM 771 N N . HIS A 1 102 ? 11.272 10.312 -6.685 1.00 92.12 102 HIS A N 1
ATOM 772 C CA . HIS A 1 102 ? 11.076 9.247 -5.708 1.00 92.12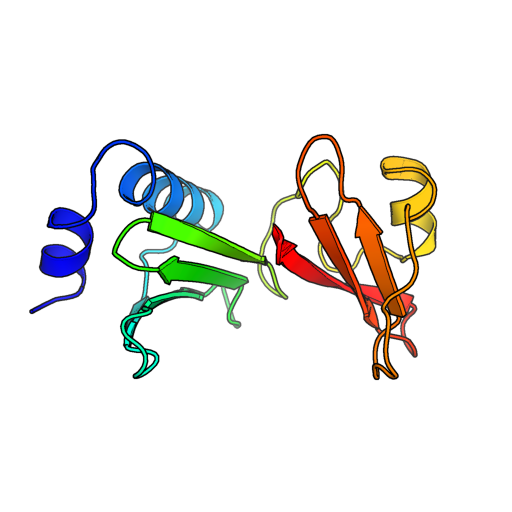 102 HIS A CA 1
ATOM 773 C C . HIS A 1 102 ? 12.081 8.117 -5.981 1.00 92.12 102 HIS A C 1
ATOM 775 O O . HIS A 1 102 ? 12.349 7.838 -7.157 1.00 92.12 102 HIS A O 1
ATOM 781 N N . PRO A 1 103 ? 12.650 7.473 -4.941 1.00 94.25 103 PRO A N 1
ATOM 782 C CA . PRO A 1 103 ? 13.583 6.355 -5.128 1.00 94.25 103 PRO A CA 1
ATOM 783 C C . PRO A 1 103 ? 12.935 5.205 -5.916 1.00 94.25 103 PRO A C 1
ATOM 785 O O . PRO A 1 103 ? 13.506 4.685 -6.873 1.00 94.25 103 PRO A O 1
ATOM 788 N N . ASN A 1 104 ? 11.684 4.900 -5.577 1.00 95.94 104 ASN A N 1
ATOM 789 C CA . ASN A 1 104 ? 10.884 3.853 -6.213 1.00 95.94 104 ASN A CA 1
ATOM 790 C C . ASN A 1 104 ? 10.166 4.353 -7.473 1.00 95.94 104 ASN A C 1
ATOM 792 O O . ASN A 1 104 ? 9.905 5.549 -7.631 1.00 95.94 104 ASN A O 1
ATOM 796 N N . ILE A 1 105 ? 9.762 3.417 -8.327 1.00 95.56 105 ILE A N 1
ATOM 797 C CA . ILE A 1 105 ? 8.764 3.649 -9.370 1.00 95.56 105 ILE A CA 1
ATOM 798 C C . ILE A 1 105 ? 7.386 3.647 -8.705 1.00 95.56 105 ILE A C 1
ATOM 800 O O . ILE A 1 105 ? 7.013 2.689 -8.034 1.00 95.56 105 ILE A O 1
ATOM 804 N N . ILE A 1 106 ? 6.624 4.720 -8.896 1.00 97.00 106 ILE A N 1
ATOM 805 C CA . ILE A 1 106 ? 5.318 4.894 -8.261 1.00 97.00 106 ILE A CA 1
ATOM 806 C C . ILE A 1 106 ? 4.211 4.804 -9.304 1.00 97.00 106 ILE A C 1
ATOM 808 O O . ILE A 1 106 ? 4.171 5.594 -10.249 1.00 97.00 106 ILE A O 1
ATOM 812 N N . LEU A 1 107 ? 3.294 3.860 -9.106 1.00 95.56 107 LEU A N 1
ATOM 813 C CA . LEU A 1 107 ? 2.103 3.684 -9.931 1.00 95.56 107 LEU A CA 1
ATOM 814 C C . LEU A 1 107 ? 0.883 4.196 -9.160 1.00 95.56 107 LEU A C 1
ATOM 816 O O . LEU A 1 107 ? 0.600 3.715 -8.063 1.00 95.56 107 LEU A O 1
ATOM 820 N N . LEU A 1 108 ? 0.167 5.166 -9.731 1.00 96.69 108 LEU A N 1
ATOM 821 C CA . LEU A 1 108 ? -1.026 5.760 -9.125 1.00 96.69 108 LEU A CA 1
ATOM 822 C C . LEU A 1 108 ? -2.287 5.390 -9.906 1.00 96.69 108 LEU A C 1
ATOM 824 O O . LEU A 1 108 ? -2.353 5.581 -11.124 1.00 96.69 108 LEU A O 1
ATOM 828 N N . TYR A 1 109 ? -3.296 4.915 -9.183 1.00 95.69 109 TYR A N 1
ATOM 829 C CA . TYR A 1 109 ? -4.636 4.629 -9.681 1.00 95.69 109 TYR A CA 1
ATOM 830 C C . TYR A 1 109 ? -5.629 5.365 -8.781 1.00 95.69 109 TYR A C 1
ATOM 832 O O . TYR A 1 109 ? -5.780 5.019 -7.622 1.00 95.69 109 TYR A O 1
ATOM 840 N N . ASP A 1 110 ? -6.303 6.388 -9.288 1.00 92.50 110 ASP A N 1
ATOM 841 C CA . ASP A 1 110 ? -7.270 7.193 -8.538 1.00 92.50 110 ASP A CA 1
ATOM 842 C C . ASP A 1 110 ? -8.707 6.608 -8.595 1.00 92.50 110 ASP A C 1
ATOM 844 O O . ASP A 1 110 ? -9.594 7.104 -7.904 1.00 92.50 110 ASP A O 1
ATOM 848 N N . LYS A 1 111 ? -8.975 5.578 -9.424 1.00 88.50 111 LYS A N 1
ATOM 849 C CA . LYS A 1 111 ? -10.318 4.970 -9.602 1.00 88.50 111 LYS A CA 1
ATOM 850 C C . LYS A 1 111 ? -10.324 3.425 -9.587 1.00 88.50 111 LYS A C 1
ATOM 852 O O . LYS A 1 111 ? -9.355 2.802 -10.034 1.00 88.50 111 LYS A O 1
ATOM 857 N N . PRO A 1 112 ? -11.439 2.775 -9.172 1.00 85.81 112 PRO A N 1
ATOM 858 C CA . PRO A 1 112 ? -12.628 3.365 -8.532 1.00 85.81 112 PRO A CA 1
ATOM 859 C C . PRO A 1 112 ? -12.349 3.902 -7.121 1.00 85.81 112 PRO A C 1
ATOM 861 O O . PRO A 1 112 ? -13.060 4.783 -6.660 1.00 85.81 112 PRO A O 1
ATOM 864 N N . GLU A 1 113 ? -11.281 3.423 -6.492 1.00 86.44 113 GLU A N 1
ATOM 865 C CA . GLU A 1 113 ? -10.720 3.935 -5.245 1.00 86.44 113 GLU A CA 1
ATOM 866 C C . GLU A 1 113 ? -9.230 4.191 -5.463 1.00 86.44 113 GLU A C 1
ATOM 868 O O . GLU A 1 113 ? -8.618 3.576 -6.349 1.00 86.44 113 GLU A O 1
ATOM 873 N N . PHE A 1 114 ? -8.665 5.083 -4.652 1.00 91.56 114 PHE A N 1
ATOM 874 C CA . PHE A 1 114 ? -7.243 5.380 -4.692 1.00 91.56 114 PHE A CA 1
ATOM 875 C C . PHE A 1 114 ? -6.413 4.132 -4.364 1.00 91.56 114 PHE A C 1
ATOM 877 O O . PHE A 1 114 ? -6.715 3.371 -3.448 1.00 91.56 114 PHE A O 1
ATOM 884 N N . LEU A 1 115 ? -5.358 3.925 -5.140 1.00 95.25 115 LEU A N 1
ATOM 885 C CA . LEU A 1 115 ? -4.349 2.909 -4.926 1.00 95.25 115 LEU A CA 1
ATOM 886 C C . LEU A 1 115 ? -3.008 3.471 -5.393 1.00 95.25 115 LEU A C 1
ATOM 888 O O . LEU A 1 115 ? -2.859 3.903 -6.541 1.00 95.25 115 LEU A O 1
ATOM 892 N N . ARG A 1 116 ? -2.014 3.422 -4.518 1.00 96.38 116 ARG A N 1
ATOM 893 C CA . ARG A 1 116 ? -0.619 3.696 -4.858 1.00 96.38 116 ARG A CA 1
ATOM 894 C C . ARG A 1 116 ? 0.179 2.410 -4.708 1.00 96.38 116 ARG A C 1
ATOM 896 O O . ARG A 1 116 ? 0.041 1.710 -3.713 1.00 96.38 116 ARG A O 1
ATOM 903 N N . ILE A 1 117 ? 1.018 2.109 -5.689 1.00 96.94 117 ILE A N 1
ATOM 904 C CA . ILE A 1 117 ? 1.895 0.939 -5.673 1.00 96.94 117 ILE A CA 1
ATOM 905 C C . ILE A 1 117 ? 3.327 1.424 -5.838 1.00 96.94 117 ILE A C 1
ATOM 907 O O . ILE A 1 117 ? 3.647 2.096 -6.822 1.00 96.94 117 ILE A O 1
ATOM 911 N N . ASP A 1 118 ? 4.175 1.061 -4.884 1.00 97.62 118 ASP A N 1
ATOM 912 C CA . ASP A 1 118 ? 5.601 1.343 -4.919 1.00 97.62 118 ASP A CA 1
ATOM 913 C C . ASP A 1 118 ? 6.327 0.108 -5.441 1.00 97.62 118 ASP A C 1
ATOM 915 O O . ASP A 1 118 ? 6.242 -0.979 -4.864 1.00 97.62 118 ASP A O 1
ATOM 919 N N . VAL A 1 119 ? 7.049 0.292 -6.539 1.00 97.50 119 VAL A N 1
ATOM 920 C CA . VAL A 1 119 ? 7.876 -0.724 -7.181 1.00 97.50 119 VAL A CA 1
ATOM 921 C C . VAL A 1 119 ? 9.333 -0.325 -7.001 1.00 97.50 119 VAL A C 1
ATOM 923 O O . VAL A 1 119 ? 9.745 0.759 -7.420 1.00 97.50 119 VAL A O 1
ATOM 926 N N . ASP A 1 120 ? 10.107 -1.188 -6.359 1.00 97.31 120 ASP A N 1
ATOM 927 C CA . ASP A 1 120 ? 11.547 -1.019 -6.221 1.00 97.31 120 ASP A CA 1
ATOM 928 C C . ASP A 1 120 ? 12.202 -0.930 -7.605 1.00 97.31 120 ASP A C 1
ATOM 930 O O . ASP A 1 120 ? 11.874 -1.703 -8.506 1.00 97.31 120 ASP A O 1
ATOM 934 N N . ARG A 1 121 ? 13.088 0.049 -7.800 1.00 95.06 121 ARG A N 1
ATOM 935 C CA . ARG A 1 121 ? 13.638 0.351 -9.129 1.00 95.06 121 ARG A CA 1
ATOM 936 C C . ARG A 1 121 ? 14.669 -0.682 -9.579 1.00 95.06 121 ARG A C 1
ATOM 938 O O . ARG A 1 121 ? 14.784 -0.912 -10.778 1.00 95.06 121 ARG A O 1
ATOM 945 N N . ASP A 1 122 ? 15.378 -1.292 -8.636 1.00 96.25 122 ASP A N 1
ATOM 946 C CA . ASP A 1 122 ? 16.476 -2.209 -8.935 1.00 96.25 122 ASP A CA 1
ATOM 947 C C . ASP A 1 122 ? 15.960 -3.627 -9.199 1.00 96.25 122 ASP A C 1
ATOM 949 O O . ASP A 1 122 ? 16.350 -4.275 -10.168 1.00 96.25 122 ASP A O 1
ATOM 953 N N . SER A 1 123 ? 15.050 -4.112 -8.354 1.00 97.25 123 SER A N 1
ATOM 954 C CA . SER A 1 123 ? 14.446 -5.442 -8.487 1.00 97.25 123 SER A CA 1
ATOM 955 C C . SER A 1 123 ? 13.185 -5.466 -9.349 1.00 97.25 123 SER A C 1
ATOM 957 O O . SER A 1 123 ? 12.715 -6.547 -9.706 1.00 97.25 123 SER A O 1
ATOM 959 N N . GLU A 1 124 ? 12.614 -4.298 -9.654 1.00 97.12 124 GLU A N 1
ATOM 960 C CA . GLU A 1 124 ? 11.343 -4.124 -10.367 1.00 97.12 124 GLU A CA 1
ATOM 961 C C . GLU A 1 124 ? 10.147 -4.807 -9.677 1.00 97.12 124 GLU A C 1
ATOM 963 O O . GLU A 1 124 ? 9.133 -5.119 -10.317 1.00 97.12 124 GLU A O 1
ATOM 968 N N . ARG A 1 125 ? 10.241 -5.027 -8.357 1.00 97.75 125 ARG A N 1
ATOM 969 C CA . ARG A 1 125 ? 9.217 -5.696 -7.541 1.00 97.75 125 ARG A CA 1
ATOM 970 C C . ARG A 1 125 ? 8.409 -4.718 -6.705 1.00 97.75 125 ARG A C 1
ATOM 972 O O . ARG A 1 125 ? 8.932 -3.743 -6.180 1.00 97.75 125 ARG A O 1
ATOM 979 N N . VAL A 1 126 ? 7.125 -5.015 -6.536 1.00 97.75 126 VAL A N 1
ATOM 980 C CA . VAL A 1 126 ? 6.237 -4.309 -5.611 1.00 97.75 126 VAL A CA 1
ATOM 981 C C . VAL A 1 126 ? 6.754 -4.492 -4.188 1.00 97.75 126 VAL A C 1
ATOM 983 O O . VAL A 1 126 ? 6.879 -5.623 -3.718 1.00 97.75 126 VAL A O 1
ATOM 986 N N . ILE A 1 127 ? 7.011 -3.388 -3.497 1.00 96.44 127 ILE A N 1
ATOM 987 C CA . ILE A 1 127 ? 7.477 -3.387 -2.105 1.00 96.44 127 ILE A CA 1
ATOM 988 C C . ILE A 1 127 ? 6.440 -2.826 -1.138 1.00 96.44 127 ILE A C 1
ATOM 990 O O . ILE A 1 127 ? 6.396 -3.260 0.011 1.00 96.44 127 ILE A O 1
ATOM 994 N N . ASP A 1 128 ? 5.577 -1.923 -1.609 1.00 96.56 128 ASP A N 1
ATOM 995 C CA . ASP A 1 128 ? 4.473 -1.388 -0.823 1.00 96.56 128 ASP A CA 1
ATOM 996 C C . ASP A 1 128 ? 3.232 -1.153 -1.682 1.00 96.56 128 ASP A C 1
ATOM 998 O O . ASP A 1 128 ? 3.313 -0.806 -2.864 1.00 96.56 128 ASP A O 1
ATOM 1002 N N . ILE A 1 129 ? 2.069 -1.294 -1.053 1.00 96.25 129 ILE A N 1
ATOM 1003 C CA . ILE A 1 129 ? 0.771 -0.926 -1.619 1.00 96.25 129 ILE A CA 1
ATOM 1004 C C . ILE A 1 129 ? 0.061 -0.022 -0.612 1.00 96.25 129 ILE A C 1
ATOM 1006 O O . ILE A 1 129 ? 0.001 -0.351 0.569 1.00 96.25 129 ILE A O 1
ATOM 1010 N N . TYR A 1 130 ? -0.496 1.094 -1.071 1.00 94.62 130 TYR A N 1
ATOM 1011 C CA . TYR A 1 130 ? -1.268 2.037 -0.268 1.00 94.62 130 TYR A CA 1
ATOM 1012 C C . TYR A 1 130 ? -2.699 2.120 -0.797 1.00 94.62 130 TYR A C 1
ATOM 1014 O O . TYR A 1 130 ? -2.877 2.298 -2.004 1.00 94.62 130 TYR A O 1
ATOM 1022 N N . ARG A 1 131 ? -3.689 2.027 0.095 1.00 91.00 131 ARG A N 1
ATOM 1023 C CA . ARG A 1 131 ? -5.125 2.165 -0.193 1.00 91.00 131 ARG A CA 1
ATOM 1024 C C . ARG A 1 131 ? -5.775 3.140 0.775 1.00 91.00 131 ARG A C 1
ATOM 1026 O O . ARG A 1 131 ? -5.474 3.018 1.982 1.00 91.00 131 ARG A O 1
#

pLDDT: mean 83.37, std 12.02, range [57.69, 97.75]

Organism: NCBI:txid1268553

Foldseek 3Di:
DDPVVVLVPADPPALNVVQVVQCVQQVHHFDDWDDPPPQKIWTWDAHPHGTAKIFIGHPRHGPKMKGFPRRPDDDQNHDFFDALVVVCVRPNAAPDADPDDDQFGWGWDPPPHTKIWTAHPPSNTTGMIMD

Radius of gyration: 15.38 Å; chains: 1; bounding box: 35×30×45 Å